Protein AF-A0A178UHI5-F1 (afdb_monomer_lite)

InterPro domains:
  IPR009056 Cytochrome c-like domain [PF13442] (50-109)
  IPR009056 Cytochrome c-like domain [PS51007] (49-111)
  IPR023655 Cytochrome c6 [PTHR34688] (27-107)
  IPR036909 Cytochrome c-like domain superfamily [G3DSA:1.10.760.10] (47-110)
  IPR036909 Cytochrome c-like domain superfamily [SSF46626] (47-108)

Foldseek 3Di:
DDDDDPPPVVVVVVVVVVVVVVVVVVVVVVVVVCVVPDDDDPDDPVVVVVVVVVVVVCVVPPCVQAPVQAGPVDHLCGNDCVSCVVVVNNDPVSVVVCQQPPDDPGDHDPD

Radius of gyration: 20.99 Å; chains: 1; bounding box: 55×56×26 Å

Sequence (111 aa):
MESGFCNWKQRCNQCIVELLLELKYVLNVFMKVSCFYGYCGVESLGQTLDIQRGATLFNRACIGCHDTGGNIIQPGATLFTKDLERNGVDTEEEIYRVTYFGKGRMPVRSP

Structure (mmCIF, N/CA/C/O backbone):
data_AF-A0A178UHI5-F1
#
_entry.id   AF-A0A178UHI5-F1
#
loop_
_atom_site.group_PDB
_atom_site.id
_atom_site.type_symbol
_atom_site.label_atom_id
_atom_site.label_alt_id
_atom_site.label_comp_id
_atom_site.label_asym_id
_atom_site.label_entity_id
_atom_site.label_seq_id
_atom_site.pdbx_PDB_ins_code
_atom_site.Cartn_x
_atom_site.Cartn_y
_atom_site.Cartn_z
_atom_site.occupancy
_atom_site.B_iso_or_equiv
_atom_site.auth_seq_id
_atom_site.auth_comp_id
_atom_site.auth_asym_id
_atom_site.auth_atom_id
_atom_site.pdbx_PDB_model_num
ATOM 1 N N . MET A 1 1 ? 42.826 -6.157 12.988 1.00 31.42 1 MET A N 1
ATOM 2 C CA . MET A 1 1 ? 43.268 -5.800 11.626 1.00 31.42 1 MET A CA 1
ATOM 3 C C . MET A 1 1 ? 42.011 -5.634 10.801 1.00 31.42 1 MET A C 1
ATOM 5 O O . MET A 1 1 ? 41.327 -6.612 10.551 1.00 31.42 1 MET A O 1
ATOM 9 N N . GLU A 1 2 ? 41.446 -4.435 10.904 1.00 41.09 2 GLU A N 1
ATOM 10 C CA . GLU A 1 2 ? 41.490 -3.379 9.871 1.00 41.09 2 GLU A CA 1
ATOM 11 C C . GLU A 1 2 ? 40.251 -3.521 8.971 1.00 41.09 2 GLU A C 1
ATOM 13 O O . GLU A 1 2 ? 40.137 -4.466 8.207 1.00 41.09 2 GLU A O 1
ATOM 18 N N . SER 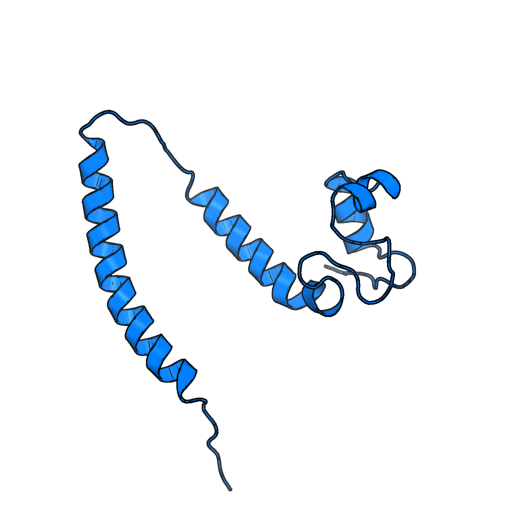A 1 3 ? 39.147 -2.821 9.243 1.00 45.69 3 SER A N 1
ATOM 19 C CA . SER A 1 3 ? 38.894 -1.381 9.044 1.00 45.69 3 SER A CA 1
ATOM 20 C C . SER A 1 3 ? 38.914 -0.958 7.574 1.00 45.69 3 SER A C 1
ATOM 22 O O . SER A 1 3 ? 39.956 -1.006 6.935 1.00 45.69 3 SER A O 1
ATOM 24 N N . GLY A 1 4 ? 37.792 -0.404 7.102 1.00 47.38 4 GLY A N 1
ATOM 25 C CA . GLY A 1 4 ? 37.824 0.597 6.034 1.00 47.38 4 GLY A CA 1
ATOM 26 C C . GLY A 1 4 ? 37.217 0.196 4.694 1.00 47.38 4 GLY A C 1
ATOM 27 O O . GLY A 1 4 ? 37.912 0.174 3.691 1.00 47.38 4 GLY A O 1
ATOM 28 N N . PHE A 1 5 ? 35.896 0.037 4.643 1.00 39.47 5 PHE A N 1
ATOM 29 C CA . PHE A 1 5 ? 35.125 0.389 3.443 1.00 39.47 5 PHE A CA 1
ATOM 30 C C . PHE A 1 5 ? 33.934 1.270 3.850 1.00 39.47 5 PHE A C 1
ATOM 32 O O . PHE A 1 5 ? 32.770 0.961 3.613 1.00 39.47 5 PHE A O 1
ATOM 39 N N . CYS A 1 6 ? 34.233 2.404 4.497 1.00 40.62 6 CYS A N 1
ATOM 40 C CA . CYS A 1 6 ? 33.303 3.531 4.518 1.00 40.62 6 CYS A CA 1
ATOM 41 C C . CYS A 1 6 ? 33.198 4.045 3.080 1.00 40.62 6 CYS A C 1
ATOM 43 O O . CYS A 1 6 ? 34.110 4.691 2.563 1.00 40.62 6 CYS A O 1
ATOM 45 N N . ASN A 1 7 ? 32.104 3.670 2.423 1.00 42.31 7 ASN A N 1
ATOM 46 C CA . ASN A 1 7 ? 31.797 3.984 1.039 1.00 42.31 7 ASN A CA 1
ATOM 47 C C . ASN A 1 7 ? 31.849 5.509 0.833 1.00 42.31 7 ASN A C 1
ATOM 49 O O . ASN A 1 7 ? 31.105 6.260 1.468 1.00 42.31 7 ASN A O 1
ATOM 53 N N . TRP A 1 8 ? 32.736 5.959 -0.059 1.00 37.81 8 TRP A N 1
ATOM 54 C CA . TRP A 1 8 ? 32.986 7.363 -0.417 1.00 37.81 8 TRP A CA 1
ATOM 55 C C . TRP A 1 8 ? 31.707 8.185 -0.687 1.00 37.81 8 TRP A C 1
ATOM 57 O O . TRP A 1 8 ? 31.701 9.406 -0.531 1.00 37.81 8 TRP A O 1
ATOM 67 N N . LYS A 1 9 ? 30.590 7.523 -1.012 1.00 41.97 9 LYS A N 1
ATOM 68 C CA . LYS A 1 9 ? 29.282 8.134 -1.279 1.00 41.97 9 LYS A CA 1
ATOM 69 C C . LYS A 1 9 ? 28.618 8.772 -0.047 1.00 41.97 9 LYS A C 1
ATOM 71 O O . LYS A 1 9 ? 27.907 9.759 -0.194 1.00 41.97 9 LYS A O 1
ATOM 76 N N . GLN A 1 10 ? 28.873 8.273 1.168 1.00 44.00 10 GLN A N 1
ATOM 77 C CA . GLN A 1 10 ? 28.288 8.838 2.399 1.00 44.00 10 GLN A CA 1
ATOM 78 C C . GLN A 1 10 ? 28.976 10.136 2.845 1.00 44.00 10 GLN A C 1
ATOM 80 O O . GLN A 1 10 ? 28.319 11.037 3.355 1.00 44.00 10 GLN A O 1
ATOM 85 N N . ARG A 1 11 ? 30.281 10.280 2.589 1.00 40.47 11 ARG A N 1
ATOM 86 C CA . ARG A 1 11 ? 31.073 11.439 3.035 1.00 40.47 11 ARG A CA 1
ATOM 87 C C . ARG A 1 11 ? 30.895 12.659 2.119 1.00 40.47 11 ARG A C 1
ATOM 89 O O . ARG A 1 11 ? 30.822 13.773 2.620 1.00 40.47 11 ARG A O 1
ATOM 96 N N . CYS A 1 12 ? 30.695 12.444 0.812 1.00 44.09 12 CYS A N 1
ATOM 97 C CA . CYS A 1 12 ? 30.229 13.496 -0.107 1.00 44.09 12 CYS A CA 1
ATOM 98 C C . CYS A 1 12 ? 28.801 13.959 0.213 1.00 44.09 12 CYS A C 1
ATOM 100 O O . CYS A 1 12 ? 28.525 15.156 0.177 1.00 44.09 12 CYS A O 1
ATOM 102 N N . ASN A 1 13 ? 27.903 13.033 0.566 1.00 41.72 13 ASN A N 1
ATOM 103 C CA . ASN A 1 13 ? 26.528 13.387 0.914 1.00 41.72 13 ASN A CA 1
ATOM 104 C C . ASN A 1 13 ? 26.441 14.174 2.229 1.00 41.72 13 ASN A C 1
ATOM 106 O O . ASN A 1 13 ? 25.595 15.051 2.326 1.00 41.72 13 ASN A O 1
ATOM 110 N N . GLN A 1 14 ? 27.331 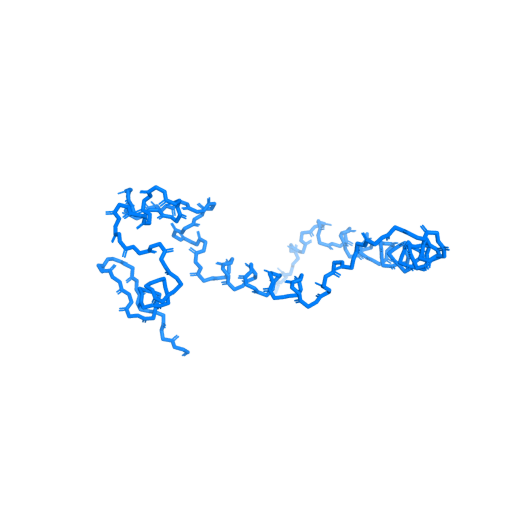13.943 3.201 1.00 46.28 14 GLN A N 1
ATOM 111 C CA . GLN A 1 14 ? 27.362 14.732 4.439 1.00 46.28 14 GLN A CA 1
ATOM 112 C C . GLN A 1 14 ? 27.728 16.210 4.174 1.00 46.28 14 GLN A C 1
ATOM 114 O O . GLN A 1 14 ? 27.048 17.100 4.677 1.00 46.28 14 GLN A O 1
ATOM 119 N N . CYS A 1 15 ? 28.720 16.486 3.312 1.00 36.94 15 CYS A N 1
ATOM 120 C CA . CYS A 1 15 ? 29.075 17.860 2.917 1.00 36.94 15 CYS A CA 1
ATOM 121 C C . CYS A 1 15 ? 28.005 18.531 2.037 1.00 36.94 15 CYS A C 1
ATOM 123 O O . CYS A 1 15 ? 27.798 19.737 2.138 1.00 36.94 15 CYS A O 1
ATOM 125 N N . ILE A 1 16 ? 27.294 17.766 1.196 1.00 45.47 16 ILE A N 1
ATOM 126 C CA . ILE A 1 16 ? 26.142 18.273 0.431 1.00 45.47 16 ILE A CA 1
ATOM 127 C C . ILE A 1 16 ? 24.973 18.611 1.365 1.00 45.47 16 ILE A C 1
ATOM 129 O O . ILE A 1 16 ? 24.306 19.620 1.165 1.00 45.47 16 ILE A O 1
ATOM 133 N N . VAL A 1 17 ? 24.725 17.803 2.399 1.00 45.97 17 VAL A N 1
ATOM 134 C CA . VAL A 1 17 ? 23.626 18.033 3.348 1.00 45.97 17 VAL A CA 1
ATOM 135 C C . VAL A 1 17 ? 23.875 19.279 4.206 1.00 45.97 17 VAL A C 1
ATOM 137 O O . VAL A 1 17 ? 22.927 20.028 4.424 1.00 45.97 17 VAL A O 1
ATOM 140 N N . GLU A 1 18 ? 25.119 19.575 4.598 1.00 45.25 18 GLU A N 1
ATOM 141 C CA . GLU A 1 18 ? 25.460 20.829 5.294 1.00 45.25 18 GLU A CA 1
ATOM 142 C C . GLU A 1 18 ? 25.341 22.069 4.383 1.00 45.25 18 GLU A C 1
ATOM 144 O O .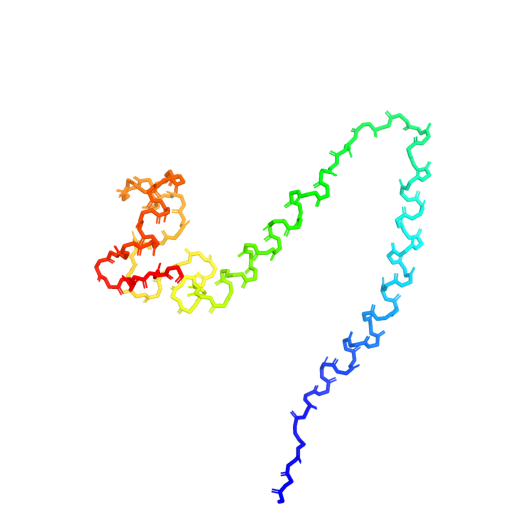 GLU A 1 18 ? 24.786 23.080 4.808 1.00 45.25 18 GLU A O 1
ATOM 149 N N . LEU A 1 19 ? 25.724 21.982 3.098 1.00 42.28 19 LEU A N 1
ATOM 150 C CA . LEU A 1 19 ? 25.544 23.087 2.137 1.00 42.28 19 LEU A CA 1
ATOM 151 C C . LEU A 1 19 ? 24.065 23.324 1.759 1.00 42.28 19 LEU A C 1
ATOM 153 O O . LEU A 1 19 ? 23.639 24.456 1.527 1.00 42.28 19 LEU A O 1
ATOM 157 N N . LEU A 1 20 ? 23.264 22.254 1.695 1.00 50.38 20 LEU A N 1
ATOM 158 C CA . LEU A 1 20 ? 21.826 22.326 1.418 1.00 50.38 20 LEU A CA 1
ATOM 159 C C . LEU A 1 20 ? 21.015 22.793 2.634 1.00 50.38 20 LEU A C 1
ATOM 161 O O . LEU A 1 20 ? 19.900 23.272 2.445 1.00 50.38 20 LEU A O 1
ATOM 165 N N . LEU A 1 21 ? 21.531 22.672 3.861 1.00 50.50 21 LEU A N 1
ATOM 166 C CA . LEU A 1 21 ? 20.879 23.184 5.072 1.00 50.50 21 LEU A CA 1
ATOM 167 C C . LEU A 1 21 ? 20.916 24.719 5.134 1.00 50.50 21 LEU A C 1
ATOM 169 O O . LEU A 1 21 ? 19.882 25.321 5.418 1.00 50.50 21 LEU A O 1
ATOM 173 N N . GLU A 1 22 ? 22.025 25.348 4.741 1.00 49.25 22 GLU A N 1
ATOM 174 C CA . GLU A 1 22 ? 22.124 26.813 4.618 1.00 49.25 22 GLU A CA 1
ATOM 175 C C . GLU A 1 22 ? 21.223 27.351 3.487 1.00 49.25 22 GLU A C 1
ATOM 177 O O . GLU A 1 22 ? 20.473 28.311 3.672 1.00 49.25 22 GLU A O 1
ATOM 182 N N . LEU A 1 23 ? 21.175 26.667 2.334 1.00 52.25 23 LEU A N 1
ATOM 183 C CA . LEU A 1 23 ? 20.287 27.044 1.223 1.00 52.25 23 LEU A CA 1
ATOM 184 C C . LEU A 1 23 ? 18.800 26.791 1.526 1.00 52.25 23 LEU A C 1
ATOM 186 O O . LEU A 1 23 ? 17.958 27.586 1.116 1.00 52.25 23 LEU A O 1
ATOM 190 N N . LYS A 1 24 ? 18.448 25.747 2.292 1.00 54.38 24 LYS A N 1
ATOM 191 C CA . LYS A 1 24 ? 17.077 25.527 2.793 1.00 54.38 24 LYS A CA 1
ATOM 192 C C . LYS A 1 24 ? 16.656 26.596 3.796 1.00 54.38 24 LYS A C 1
ATOM 194 O O . LYS A 1 24 ? 15.472 26.925 3.838 1.00 54.38 24 LYS A O 1
ATOM 199 N N . TYR A 1 25 ? 17.580 27.133 4.593 1.00 54.75 25 TYR A N 1
ATOM 200 C CA . TYR A 1 25 ? 17.282 28.206 5.542 1.00 54.75 25 TYR A CA 1
ATOM 201 C C . TYR A 1 25 ? 16.980 29.518 4.806 1.00 54.75 25 TYR A C 1
ATOM 203 O O . TYR A 1 25 ? 15.947 30.140 5.052 1.00 54.75 25 TYR A O 1
ATOM 211 N N . VAL A 1 26 ? 17.803 29.881 3.816 1.00 53.12 26 VAL A N 1
ATOM 212 C CA . VAL A 1 26 ? 17.607 31.089 2.995 1.00 53.12 26 VAL A CA 1
ATOM 213 C C . VAL A 1 26 ? 16.359 30.979 2.105 1.00 53.12 26 VAL A C 1
ATOM 215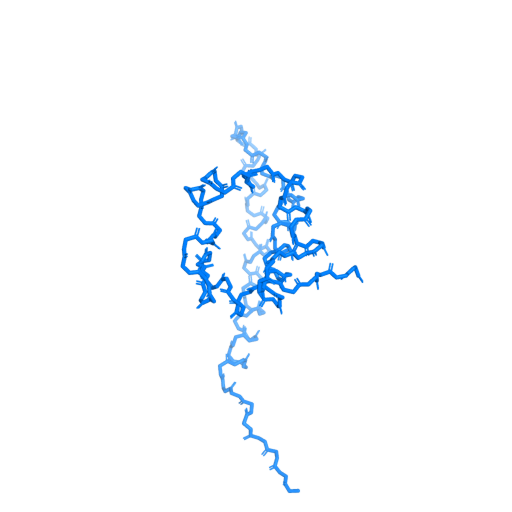 O O . VAL A 1 26 ? 15.601 31.944 2.010 1.00 53.12 26 VAL A O 1
ATOM 218 N N . LEU A 1 27 ? 16.068 29.802 1.529 1.00 52.84 27 LEU A N 1
ATOM 219 C CA . LEU A 1 27 ? 14.856 29.581 0.725 1.00 52.84 27 LEU A CA 1
ATOM 220 C C . LEU A 1 27 ? 13.574 29.578 1.581 1.00 52.84 27 LEU A C 1
ATOM 222 O O . LEU A 1 27 ? 12.564 30.131 1.158 1.00 52.84 27 LEU A O 1
ATOM 226 N N . ASN A 1 28 ? 13.607 29.028 2.805 1.00 53.09 28 ASN A N 1
ATOM 227 C CA . ASN A 1 28 ? 12.477 29.105 3.746 1.00 53.09 28 ASN A CA 1
ATOM 228 C C . ASN A 1 28 ? 12.211 30.540 4.227 1.00 53.09 28 ASN A C 1
ATOM 230 O O . ASN A 1 28 ? 11.059 30.902 4.463 1.00 53.09 28 ASN A O 1
ATOM 234 N N . VAL A 1 29 ? 13.252 31.368 4.362 1.00 52.59 29 VAL A N 1
ATOM 235 C CA . VAL A 1 29 ? 13.107 32.798 4.676 1.00 52.59 29 VAL A CA 1
ATOM 236 C C . VAL A 1 29 ? 12.536 33.561 3.476 1.00 52.59 29 VAL A C 1
ATOM 238 O O . VAL A 1 29 ? 11.609 34.347 3.654 1.00 52.59 29 VAL A O 1
ATOM 241 N N . PHE A 1 30 ? 12.992 33.275 2.251 1.00 50.41 30 PHE A N 1
ATOM 242 C CA . PHE A 1 30 ? 12.444 33.875 1.025 1.00 50.41 30 PHE A CA 1
ATOM 243 C C . PHE A 1 30 ? 10.976 33.494 0.787 1.00 50.41 30 PHE A C 1
ATOM 245 O O . PHE A 1 30 ? 10.162 34.347 0.439 1.00 50.41 30 PHE A O 1
ATOM 252 N N . MET A 1 31 ? 10.612 32.236 1.048 1.00 47.28 31 MET A N 1
ATOM 253 C CA . MET A 1 31 ? 9.245 31.738 0.874 1.00 47.28 31 MET A CA 1
ATOM 254 C C . MET A 1 31 ? 8.275 32.276 1.941 1.00 47.28 31 MET A C 1
ATOM 256 O O . MET A 1 31 ? 7.081 32.401 1.684 1.00 47.28 31 MET A O 1
ATOM 260 N N . LYS A 1 32 ? 8.779 32.704 3.111 1.00 52.88 32 LYS A N 1
ATOM 261 C CA . LYS A 1 32 ? 8.000 33.482 4.093 1.00 52.88 32 LYS A CA 1
ATOM 262 C C . LYS A 1 32 ? 7.752 34.934 3.662 1.00 52.88 32 LYS A C 1
ATOM 264 O O . LYS A 1 32 ? 6.752 35.510 4.080 1.00 52.88 32 LYS A O 1
ATOM 269 N N . VAL A 1 33 ? 8.599 35.518 2.807 1.00 47.75 33 VAL A N 1
ATOM 270 C CA . VAL A 1 33 ? 8.396 36.874 2.247 1.00 47.75 33 VAL A CA 1
ATOM 271 C C . VAL A 1 33 ? 7.336 36.877 1.137 1.00 47.75 33 VAL A C 1
ATOM 273 O O . VAL A 1 33 ? 6.655 37.878 0.924 1.00 47.75 33 VAL A O 1
ATOM 276 N N . SER A 1 34 ? 7.101 35.738 0.484 1.00 48.62 34 SER A N 1
ATOM 277 C CA . SER A 1 34 ? 6.028 35.572 -0.508 1.00 48.62 34 SER A CA 1
ATOM 278 C C . SER A 1 34 ? 4.619 35.624 0.105 1.00 48.62 34 SER A C 1
ATOM 280 O O . SER A 1 34 ? 3.647 35.882 -0.600 1.00 48.62 34 SER A O 1
ATOM 282 N N . CYS A 1 35 ? 4.507 35.476 1.429 1.00 46.72 35 CYS A N 1
ATOM 283 C CA . CYS A 1 35 ? 3.260 35.607 2.187 1.00 46.72 35 CYS A CA 1
ATOM 284 C C . CYS A 1 35 ? 2.867 37.075 2.482 1.00 46.72 35 CYS A C 1
ATOM 286 O O . CYS A 1 35 ? 2.057 37.340 3.362 1.00 46.72 35 CYS A O 1
ATOM 288 N N . PHE A 1 36 ? 3.438 38.050 1.766 1.00 47.75 36 PHE A N 1
ATOM 289 C CA . PHE A 1 36 ? 2.900 39.418 1.695 1.00 47.75 36 PHE A CA 1
ATOM 290 C C . PHE A 1 36 ? 1.994 39.638 0.472 1.00 47.75 36 PHE A C 1
ATOM 292 O O . PHE A 1 36 ? 1.222 40.592 0.445 1.00 47.75 36 PHE A O 1
ATOM 299 N N . TYR A 1 37 ? 2.033 38.738 -0.518 1.00 52.50 37 TYR A N 1
ATOM 300 C CA . TYR A 1 37 ? 1.233 38.819 -1.742 1.00 52.50 37 TYR A CA 1
ATOM 301 C C . TYR A 1 37 ? 0.264 37.638 -1.845 1.00 52.50 37 TYR A C 1
ATOM 303 O O . TYR A 1 37 ? 0.387 36.809 -2.734 1.00 52.50 37 TYR A O 1
ATOM 311 N N . GLY A 1 38 ? -0.694 37.553 -0.920 1.00 50.44 38 GLY A N 1
ATOM 312 C CA . GLY A 1 38 ? -2.049 37.040 -1.180 1.00 50.44 38 GLY A CA 1
ATOM 313 C C . GLY A 1 38 ? -2.275 35.665 -1.837 1.00 50.44 38 GLY A C 1
ATOM 314 O O . GLY A 1 38 ? -3.417 35.395 -2.194 1.00 50.44 38 GLY A O 1
ATOM 315 N N . TYR A 1 39 ? -1.286 34.783 -1.992 1.00 58.38 39 TYR A N 1
ATOM 316 C CA . TYR A 1 39 ? -1.505 33.430 -2.515 1.00 58.38 39 TYR A CA 1
ATOM 317 C C . TYR A 1 39 ? -1.628 32.429 -1.364 1.00 58.38 39 TYR A C 1
ATOM 319 O O . TYR A 1 39 ? -0.656 32.047 -0.716 1.00 58.38 39 TYR A O 1
ATOM 327 N N . CYS A 1 40 ? -2.875 32.048 -1.090 1.00 50.50 40 CYS A N 1
ATOM 328 C CA . CYS A 1 40 ? -3.254 31.050 -0.102 1.00 50.50 40 CYS A CA 1
ATOM 329 C C . CYS A 1 40 ? -2.812 29.654 -0.568 1.00 50.50 40 CYS A C 1
ATOM 331 O O . CYS A 1 40 ? -3.255 29.169 -1.607 1.00 50.50 40 CYS A O 1
ATOM 333 N N . GLY A 1 41 ? -1.948 29.020 0.219 1.00 52.38 41 GLY A N 1
ATOM 334 C CA . GLY A 1 41 ? -1.489 27.647 0.035 1.00 52.38 41 GLY A CA 1
ATOM 335 C C . GLY A 1 41 ? -0.757 27.198 1.291 1.00 52.38 41 GLY A C 1
ATOM 336 O O . GLY A 1 41 ? 0.465 27.100 1.308 1.00 52.38 41 GLY A O 1
ATOM 337 N N . VAL A 1 42 ? -1.495 27.033 2.390 1.00 49.88 42 VAL A N 1
ATOM 338 C CA . VAL A 1 42 ? -0.932 26.556 3.658 1.00 49.88 42 VAL A CA 1
ATOM 339 C C . VAL A 1 42 ? -0.786 25.037 3.558 1.00 49.88 42 VAL A C 1
ATOM 341 O O . VAL A 1 42 ? -1.699 24.298 3.913 1.00 49.88 42 VAL A O 1
ATOM 344 N N . GLU A 1 43 ? 0.334 24.547 3.032 1.00 56.41 43 GLU A N 1
ATOM 345 C CA . GLU A 1 43 ? 0.669 23.127 3.169 1.00 56.41 43 GLU A CA 1
ATOM 346 C C . GLU A 1 43 ? 1.036 22.845 4.634 1.00 56.41 43 GLU A C 1
ATOM 348 O O . GLU A 1 43 ? 1.917 23.479 5.222 1.00 56.41 43 GLU A O 1
ATOM 353 N N . SER A 1 44 ? 0.306 21.921 5.262 1.00 63.41 44 SER A N 1
ATOM 354 C CA . SER A 1 44 ? 0.477 21.567 6.671 1.00 63.41 44 SER A CA 1
ATOM 355 C C . SER A 1 44 ? 1.801 20.831 6.882 1.00 63.41 44 SER A C 1
ATOM 357 O O . SER A 1 44 ? 1.949 19.666 6.513 1.00 63.41 44 SER A O 1
ATOM 359 N N . LEU A 1 45 ? 2.762 21.486 7.543 1.00 62.56 45 LEU A N 1
ATOM 360 C CA . LEU A 1 45 ? 4.046 20.894 7.948 1.00 62.56 45 LEU A CA 1
ATOM 361 C C . LEU A 1 45 ? 3.875 19.562 8.709 1.00 62.56 45 LEU A C 1
ATOM 363 O O . LEU A 1 45 ? 4.728 18.680 8.611 1.00 62.56 45 LEU A O 1
ATOM 367 N N . GLY A 1 46 ? 2.768 19.411 9.446 1.00 65.44 46 GLY A N 1
ATOM 368 C CA . GLY A 1 46 ? 2.453 18.197 10.199 1.00 65.44 46 GLY A CA 1
ATOM 369 C C . GLY A 1 46 ? 2.249 16.972 9.306 1.00 65.44 46 GLY A C 1
ATOM 370 O O . GLY A 1 46 ? 2.829 15.925 9.578 1.00 65.44 46 GLY A O 1
ATOM 371 N N . GLN A 1 47 ? 1.520 17.115 8.193 1.00 71.38 47 GLN A N 1
ATOM 372 C CA . GLN A 1 47 ? 1.268 16.001 7.269 1.00 71.38 47 GLN A CA 1
ATOM 373 C C . GLN A 1 47 ? 2.571 15.493 6.644 1.00 71.38 47 GLN A C 1
ATOM 375 O O . GLN A 1 47 ? 2.803 14.289 6.572 1.00 71.38 47 GLN A O 1
ATOM 380 N N . THR A 1 48 ? 3.474 16.400 6.269 1.00 72.62 48 THR A N 1
ATOM 381 C CA . THR A 1 48 ? 4.776 16.027 5.703 1.00 72.62 48 THR A CA 1
ATOM 382 C C . THR A 1 48 ? 5.617 15.200 6.679 1.00 72.62 48 THR A C 1
ATOM 384 O O . THR A 1 48 ? 6.242 14.226 6.260 1.00 72.62 48 THR A O 1
ATOM 387 N N . LEU A 1 49 ? 5.626 15.530 7.976 1.00 79.75 49 LEU A N 1
ATOM 388 C CA . LEU A 1 49 ? 6.396 14.774 8.973 1.00 79.75 49 LEU A CA 1
ATOM 389 C C . LEU A 1 49 ? 5.882 13.341 9.148 1.00 79.75 49 LEU A C 1
ATOM 391 O O . LEU A 1 49 ? 6.689 12.410 9.214 1.00 79.75 49 LEU A O 1
ATOM 395 N N . ASP A 1 50 ? 4.565 13.149 9.191 1.00 85.69 50 ASP A N 1
ATOM 396 C CA . ASP A 1 50 ? 3.983 11.818 9.371 1.00 85.69 50 ASP A CA 1
ATOM 397 C C . ASP A 1 50 ? 4.166 10.930 8.135 1.00 85.69 50 ASP A C 1
ATOM 399 O O . ASP A 1 50 ? 4.484 9.748 8.280 1.00 85.69 50 ASP A O 1
ATOM 403 N N . ILE A 1 51 ? 4.125 11.497 6.923 1.00 88.06 51 I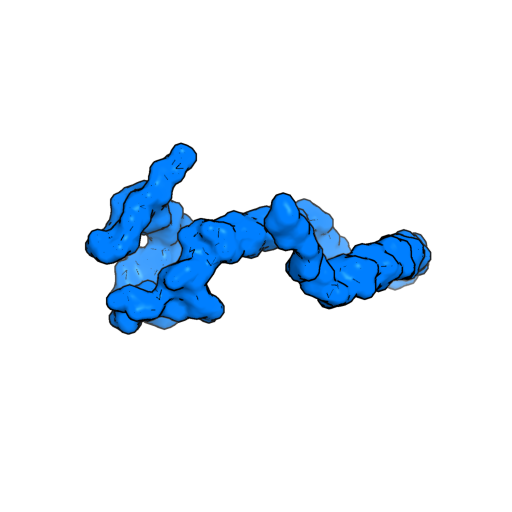LE A N 1
ATOM 404 C CA . ILE A 1 51 ? 4.468 10.764 5.693 1.00 88.06 51 ILE A CA 1
ATOM 405 C C . ILE A 1 51 ? 5.929 10.296 5.714 1.00 88.06 51 ILE A C 1
ATOM 407 O O . ILE A 1 51 ? 6.210 9.143 5.385 1.00 88.06 51 ILE A O 1
ATOM 411 N N . GLN A 1 52 ? 6.873 11.140 6.151 1.00 90.06 52 GLN A N 1
ATOM 412 C CA . GLN A 1 52 ? 8.285 10.741 6.249 1.00 90.06 52 GLN A CA 1
ATOM 413 C C . GLN A 1 52 ? 8.508 9.640 7.298 1.00 90.06 52 GLN A C 1
ATOM 415 O O . GLN A 1 52 ? 9.280 8.699 7.071 1.00 90.06 52 GLN A O 1
ATOM 420 N N . ARG A 1 53 ? 7.811 9.716 8.439 1.00 91.69 53 ARG A N 1
ATOM 421 C CA . ARG A 1 53 ? 7.840 8.667 9.470 1.00 91.69 53 ARG A CA 1
ATOM 422 C C . ARG A 1 53 ? 7.258 7.355 8.949 1.00 91.69 53 ARG A C 1
ATOM 424 O O . ARG A 1 53 ? 7.901 6.315 9.099 1.00 91.69 53 ARG A O 1
ATOM 431 N N . GLY A 1 54 ? 6.100 7.410 8.292 1.00 90.88 54 GLY A N 1
ATOM 432 C CA . GLY A 1 54 ? 5.452 6.257 7.669 1.00 90.88 54 GLY A CA 1
ATOM 433 C C . GLY A 1 54 ? 6.339 5.602 6.611 1.00 90.88 54 GLY A C 1
ATOM 434 O O . GLY A 1 54 ? 6.567 4.396 6.662 1.00 90.88 54 GLY A O 1
ATOM 435 N N . ALA A 1 55 ? 6.942 6.395 5.723 1.00 92.62 55 ALA A N 1
ATOM 436 C CA . ALA A 1 55 ? 7.867 5.901 4.704 1.00 92.62 55 ALA A CA 1
ATOM 437 C C . ALA A 1 55 ? 9.102 5.223 5.319 1.00 92.62 55 ALA A C 1
ATOM 439 O O . ALA A 1 55 ? 9.519 4.152 4.878 1.00 92.62 55 ALA A O 1
ATOM 440 N N . THR A 1 56 ? 9.674 5.800 6.378 1.00 94.50 56 THR A N 1
ATOM 441 C CA . THR A 1 56 ? 10.811 5.196 7.092 1.00 94.50 56 THR A CA 1
ATOM 442 C C . THR A 1 56 ? 10.424 3.857 7.724 1.00 94.50 56 THR A C 1
ATOM 444 O O . THR A 1 56 ? 11.172 2.882 7.632 1.00 94.50 56 THR A O 1
ATOM 447 N N . LEU A 1 57 ? 9.236 3.783 8.337 1.00 92.94 57 LEU A N 1
ATOM 448 C CA . LEU A 1 57 ? 8.695 2.555 8.920 1.00 92.94 57 LEU A CA 1
ATOM 449 C C . LEU A 1 57 ? 8.451 1.473 7.861 1.00 92.94 57 LEU A C 1
ATOM 451 O O . LEU A 1 57 ? 8.794 0.309 8.067 1.00 92.94 57 LEU A O 1
ATOM 455 N N . PHE A 1 58 ? 7.900 1.868 6.720 1.00 94.38 58 PHE A N 1
ATOM 456 C CA . PHE A 1 58 ? 7.637 0.975 5.604 1.00 94.38 58 PHE A CA 1
ATOM 457 C C . PHE A 1 58 ? 8.938 0.398 5.030 1.00 94.38 58 PHE A C 1
ATOM 459 O O . PHE A 1 58 ? 9.063 -0.816 4.860 1.00 94.38 58 PHE A O 1
ATOM 466 N N . ASN A 1 59 ? 9.950 1.244 4.826 1.00 94.00 59 ASN A N 1
ATOM 467 C CA . ASN A 1 59 ? 11.251 0.834 4.294 1.00 94.00 59 ASN A CA 1
ATOM 468 C C . ASN A 1 59 ? 12.001 -0.148 5.202 1.00 94.00 59 ASN A C 1
ATOM 470 O O . ASN A 1 59 ? 12.731 -1.001 4.714 1.00 94.00 59 ASN A O 1
ATOM 474 N N . ARG A 1 60 ? 11.839 -0.063 6.525 1.00 92.88 60 ARG A N 1
ATOM 475 C CA . ARG A 1 60 ? 12.524 -0.991 7.443 1.00 92.88 60 ARG A CA 1
ATOM 476 C C . ARG A 1 60 ? 11.794 -2.321 7.637 1.00 92.88 60 ARG A C 1
ATOM 478 O O . ARG A 1 60 ? 12.441 -3.302 7.987 1.00 92.88 60 ARG A O 1
ATOM 485 N N . ALA A 1 61 ? 10.468 -2.348 7.491 1.00 92.19 61 ALA A N 1
ATOM 486 C CA . ALA A 1 61 ? 9.648 -3.484 7.925 1.00 92.19 61 ALA A CA 1
ATOM 487 C C . ALA A 1 61 ? 8.880 -4.181 6.793 1.00 92.19 61 ALA A C 1
ATOM 489 O O . ALA A 1 61 ? 8.621 -5.376 6.896 1.00 92.19 61 ALA A O 1
ATOM 490 N N . CYS A 1 62 ? 8.522 -3.460 5.731 1.00 94.44 62 CYS A N 1
ATOM 491 C CA . CYS A 1 62 ? 7.567 -3.931 4.726 1.00 94.44 62 CYS A CA 1
ATOM 492 C C . CYS A 1 62 ? 8.208 -4.130 3.345 1.00 94.44 62 CYS A C 1
ATOM 494 O O . CYS A 1 62 ? 7.830 -5.060 2.630 1.00 94.44 62 CYS A O 1
ATOM 496 N N . ILE A 1 63 ? 9.207 -3.310 2.982 1.00 95.62 63 ILE A N 1
ATOM 497 C CA . ILE A 1 63 ? 9.808 -3.301 1.632 1.00 95.62 63 ILE A CA 1
ATOM 498 C C . ILE A 1 63 ? 10.390 -4.653 1.208 1.00 95.62 63 ILE A C 1
ATOM 500 O O . ILE A 1 63 ? 10.353 -4.996 0.034 1.00 95.62 63 ILE A O 1
ATOM 504 N N . GLY A 1 64 ? 10.877 -5.456 2.160 1.00 93.69 64 GLY A N 1
ATOM 505 C CA . GLY A 1 64 ? 11.474 -6.757 1.859 1.00 93.69 64 GLY A CA 1
ATOM 506 C C . GLY A 1 64 ? 10.511 -7.719 1.161 1.00 93.69 64 GLY A C 1
ATOM 507 O O . GLY A 1 64 ? 10.963 -8.581 0.421 1.00 93.69 64 GLY A O 1
ATOM 508 N N . CYS A 1 65 ? 9.199 -7.564 1.371 1.00 95.88 65 CYS A N 1
ATOM 509 C CA . CYS A 1 65 ? 8.173 -8.323 0.652 1.00 95.88 65 CYS A CA 1
ATOM 510 C C . CYS A 1 65 ? 7.354 -7.454 -0.313 1.00 95.88 65 CYS A C 1
ATOM 512 O O . CYS A 1 65 ? 6.921 -7.948 -1.354 1.00 95.88 65 CYS A O 1
ATOM 514 N N . HIS A 1 66 ? 7.156 -6.177 0.024 1.00 96.62 66 HIS A N 1
ATOM 515 C CA . HIS A 1 66 ? 6.294 -5.235 -0.689 1.00 96.62 66 HIS A CA 1
ATOM 516 C C . HIS A 1 66 ? 7.071 -4.111 -1.382 1.00 96.62 66 HIS A C 1
ATOM 518 O O . HIS A 1 66 ? 6.732 -2.931 -1.265 1.00 96.62 66 HIS A O 1
ATOM 524 N N . ASP A 1 67 ? 8.134 -4.470 -2.096 1.00 93.94 67 ASP A N 1
ATOM 525 C CA . ASP A 1 67 ? 8.943 -3.497 -2.823 1.00 93.94 67 ASP A CA 1
ATOM 526 C C . ASP A 1 67 ? 8.112 -2.741 -3.867 1.00 93.94 67 ASP A C 1
ATOM 528 O O . ASP A 1 67 ? 7.356 -3.342 -4.632 1.00 93.94 67 ASP A O 1
ATOM 532 N N . THR A 1 68 ? 8.224 -1.412 -3.883 1.00 93.00 68 THR A N 1
ATOM 533 C CA . THR A 1 68 ? 7.439 -0.498 -4.741 1.00 93.00 68 THR A CA 1
ATOM 534 C C . THR A 1 68 ? 5.914 -0.727 -4.725 1.00 93.00 68 THR A C 1
ATOM 536 O O . THR A 1 68 ? 5.214 -0.358 -5.664 1.00 93.00 68 THR A O 1
ATOM 539 N N . GLY A 1 69 ? 5.380 -1.335 -3.657 1.00 92.94 69 GLY A N 1
ATOM 540 C CA . GLY A 1 69 ? 3.961 -1.692 -3.541 1.00 92.94 69 GLY A CA 1
ATOM 541 C C . GLY A 1 69 ? 3.590 -3.057 -4.133 1.00 92.94 69 GLY A C 1
ATOM 542 O O . GLY A 1 69 ? 2.428 -3.451 -4.071 1.00 92.94 69 GLY A O 1
ATOM 543 N N . GLY A 1 70 ? 4.550 -3.814 -4.669 1.00 96.12 70 GLY A N 1
ATOM 544 C CA . GLY A 1 70 ? 4.350 -5.183 -5.140 1.00 96.12 70 GLY A CA 1
ATOM 545 C C . GLY A 1 70 ? 4.159 -6.202 -4.011 1.00 96.12 70 GLY A C 1
ATOM 546 O O . GLY A 1 70 ? 3.903 -5.860 -2.859 1.00 96.12 70 GLY A O 1
ATOM 547 N N . ASN A 1 71 ? 4.264 -7.488 -4.350 1.00 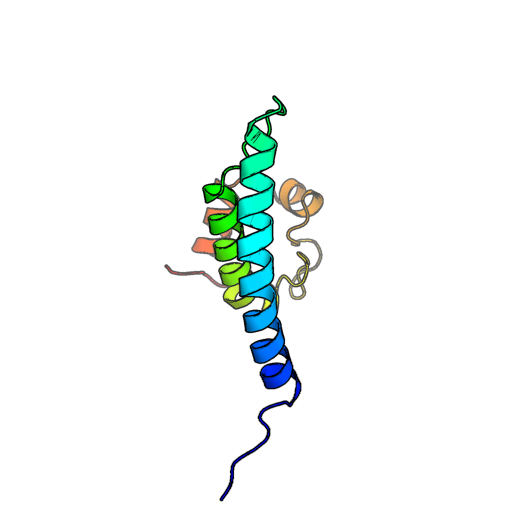96.38 71 ASN A N 1
ATOM 548 C CA . ASN A 1 71 ? 4.360 -8.582 -3.382 1.00 96.38 71 ASN A CA 1
ATOM 549 C C . ASN A 1 71 ? 5.164 -9.733 -3.999 1.00 96.38 71 ASN A C 1
ATOM 551 O O . ASN A 1 71 ? 4.663 -10.446 -4.870 1.00 96.38 71 ASN A O 1
ATOM 555 N N . ILE A 1 72 ? 6.409 -9.914 -3.552 1.00 94.62 72 ILE A N 1
ATOM 556 C CA . ILE A 1 72 ? 7.314 -10.937 -4.106 1.00 94.62 72 ILE A CA 1
ATOM 557 C C . ILE A 1 72 ? 6.925 -12.367 -3.697 1.00 94.62 72 ILE A C 1
ATOM 559 O O . ILE A 1 72 ? 7.324 -13.328 -4.348 1.00 94.62 72 ILE A O 1
ATOM 563 N N . ILE A 1 73 ? 6.158 -12.522 -2.613 1.00 94.25 73 ILE A N 1
ATOM 564 C CA . ILE A 1 73 ? 5.778 -13.826 -2.055 1.00 94.25 73 ILE A CA 1
ATOM 565 C C . ILE A 1 73 ? 4.487 -14.338 -2.699 1.00 94.25 73 ILE A C 1
ATOM 567 O O . ILE A 1 73 ? 4.340 -15.539 -2.955 1.00 94.25 73 ILE A O 1
ATOM 571 N N . GLN A 1 74 ? 3.533 -13.439 -2.946 1.00 92.94 74 GLN A N 1
ATOM 572 C CA . GLN A 1 74 ? 2.214 -13.776 -3.468 1.00 92.94 74 GLN A CA 1
ATOM 573 C C . GLN A 1 74 ? 1.748 -12.779 -4.540 1.00 92.94 74 GLN A C 1
ATOM 575 O O . GLN A 1 74 ? 1.231 -11.708 -4.208 1.00 92.94 74 GLN A O 1
ATOM 580 N N . PRO A 1 75 ? 1.842 -13.155 -5.829 1.00 91.94 75 PRO A N 1
ATOM 581 C CA . PRO A 1 75 ? 1.240 -12.392 -6.916 1.00 91.94 75 PRO A CA 1
ATOM 582 C C . PRO A 1 75 ? -0.275 -12.231 -6.708 1.00 91.94 75 PRO A C 1
ATOM 584 O O . PRO A 1 75 ? -0.959 -13.181 -6.328 1.00 91.94 75 PRO A O 1
ATOM 587 N N . GLY A 1 76 ? -0.805 -11.028 -6.942 1.00 92.38 76 GLY A N 1
ATOM 588 C CA . GLY A 1 76 ? -2.230 -10.711 -6.770 1.00 92.38 76 GLY A CA 1
ATOM 589 C C . GLY A 1 76 ? -2.659 -10.322 -5.347 1.00 92.38 76 GLY A C 1
ATOM 590 O O . GLY A 1 76 ? -3.847 -10.080 -5.120 1.00 92.38 76 GLY A O 1
ATOM 591 N N . ALA A 1 77 ? -1.718 -10.256 -4.403 1.00 95.69 77 ALA A N 1
ATOM 592 C CA . ALA A 1 77 ? -1.897 -9.658 -3.079 1.00 95.69 77 ALA A CA 1
ATOM 593 C C . ALA A 1 77 ? -0.910 -8.491 -2.892 1.00 95.69 77 ALA A C 1
ATOM 595 O O . ALA A 1 77 ? -0.143 -8.453 -1.927 1.00 95.69 77 ALA A O 1
ATOM 596 N N . THR A 1 78 ? -0.860 -7.595 -3.879 1.00 96.62 78 THR A N 1
ATOM 597 C CA . THR A 1 78 ? -0.024 -6.387 -3.842 1.00 96.62 78 THR A CA 1
ATOM 598 C C . THR A 1 78 ? -0.708 -5.261 -3.062 1.00 96.62 78 THR A C 1
ATOM 600 O O . THR A 1 78 ? -1.873 -5.374 -2.687 1.00 96.62 78 THR A O 1
ATOM 603 N N . LEU A 1 79 ? 0.018 -4.166 -2.831 1.00 96.56 79 LEU A N 1
ATOM 604 C CA . LEU A 1 79 ? -0.511 -2.941 -2.226 1.00 96.56 79 LEU A CA 1
ATOM 605 C C . LEU A 1 79 ? -1.109 -1.981 -3.269 1.00 96.56 79 LEU A C 1
ATOM 607 O O . LEU A 1 79 ? -1.421 -0.838 -2.947 1.00 96.56 79 LEU A O 1
ATOM 611 N N . PHE A 1 80 ? -1.269 -2.417 -4.524 1.00 97.25 80 PHE A N 1
ATOM 612 C CA . PHE A 1 80 ? -1.991 -1.642 -5.528 1.00 97.25 80 PHE A CA 1
ATOM 613 C C . PHE A 1 80 ? -3.492 -1.679 -5.243 1.00 97.25 80 PHE A C 1
ATOM 615 O O . PHE A 1 80 ? -4.047 -2.733 -4.937 1.00 97.25 80 PHE A O 1
ATOM 622 N N . THR A 1 81 ? -4.170 -0.548 -5.435 1.00 95.75 81 THR A N 1
ATOM 623 C CA . THR A 1 81 ? -5.603 -0.372 -5.148 1.00 95.75 81 THR A CA 1
ATOM 624 C C . THR A 1 81 ? -6.475 -1.483 -5.738 1.00 95.75 81 THR A C 1
ATOM 626 O O . THR A 1 81 ? -7.269 -2.081 -5.024 1.00 95.75 81 THR A O 1
ATOM 629 N N . LYS A 1 82 ? -6.231 -1.876 -6.996 1.00 96.19 82 LYS A N 1
ATOM 630 C CA . LYS A 1 82 ? -6.944 -2.979 -7.668 1.00 96.19 82 LYS A CA 1
ATOM 631 C C . LYS A 1 82 ? -6.874 -4.310 -6.905 1.00 96.19 82 LYS A C 1
ATOM 633 O O . LYS A 1 82 ? -7.806 -5.113 -6.956 1.00 96.19 82 LYS A O 1
ATOM 638 N N . ASP A 1 83 ? -5.737 -4.604 -6.283 1.00 96.62 83 ASP A N 1
ATOM 639 C CA . ASP A 1 83 ? -5.550 -5.831 -5.514 1.00 96.62 83 ASP A CA 1
ATOM 640 C C . ASP A 1 83 ? -6.152 -5.702 -4.115 1.00 96.62 83 ASP A C 1
ATOM 642 O O . ASP A 1 83 ? -6.728 -6.673 -3.629 1.00 96.62 83 ASP A O 1
ATOM 646 N N . LEU A 1 84 ? -6.071 -4.526 -3.491 1.00 96.44 84 LEU A N 1
ATOM 647 C CA . LEU A 1 84 ? -6.692 -4.261 -2.193 1.00 96.44 84 LEU A CA 1
ATOM 648 C C . LEU A 1 84 ? -8.222 -4.359 -2.273 1.00 96.44 84 LEU A C 1
ATOM 650 O O . LEU A 1 84 ? -8.812 -5.117 -1.508 1.00 96.44 84 LEU A O 1
ATOM 654 N N . GLU A 1 85 ? -8.841 -3.708 -3.259 1.00 96.62 85 GLU A N 1
ATOM 655 C CA . GLU A 1 85 ? -10.287 -3.764 -3.521 1.00 96.62 85 GLU A CA 1
ATOM 656 C C . GLU A 1 85 ? -10.743 -5.199 -3.813 1.00 96.62 85 GLU A C 1
ATOM 658 O O . GLU A 1 85 ? -11.688 -5.706 -3.210 1.00 96.62 85 GLU A O 1
ATOM 663 N N . ARG A 1 86 ? -10.025 -5.913 -4.696 1.00 96.00 86 ARG A N 1
ATOM 664 C CA . ARG A 1 86 ? -10.348 -7.310 -5.037 1.00 96.00 86 ARG A CA 1
ATOM 665 C C . ARG A 1 86 ? -10.278 -8.236 -3.822 1.00 96.00 86 ARG A C 1
ATOM 667 O O . ARG A 1 86 ? -11.010 -9.221 -3.765 1.00 96.00 86 ARG A O 1
ATOM 674 N N . ASN A 1 87 ? -9.379 -7.949 -2.884 1.00 93.94 87 ASN A N 1
ATOM 675 C CA . ASN A 1 87 ? -9.205 -8.723 -1.659 1.00 93.94 87 ASN A CA 1
ATOM 676 C C . ASN A 1 87 ? -10.039 -8.188 -0.476 1.00 93.94 87 ASN A C 1
ATOM 678 O O . ASN A 1 87 ? -9.980 -8.798 0.594 1.00 93.94 87 ASN A O 1
ATOM 682 N N . GLY A 1 88 ? -10.796 -7.099 -0.661 1.00 95.25 88 GLY A N 1
ATOM 683 C CA . GLY A 1 88 ? -11.639 -6.472 0.360 1.00 95.25 88 GLY A CA 1
ATOM 684 C C . GLY A 1 88 ? -10.861 -5.863 1.529 1.00 95.25 88 GLY A C 1
ATOM 685 O O . GLY A 1 88 ? -11.307 -5.967 2.666 1.00 95.25 88 GLY A O 1
ATOM 686 N N . VAL A 1 89 ? -9.670 -5.317 1.269 1.00 95.94 89 VAL A N 1
ATOM 687 C CA . VAL A 1 89 ? -8.756 -4.742 2.280 1.00 95.94 89 VAL A CA 1
ATOM 688 C C . VAL A 1 89 ? -8.276 -3.337 1.889 1.00 95.94 89 VAL A C 1
ATOM 690 O O . VAL A 1 89 ? -7.139 -2.961 2.157 1.00 95.94 89 VAL A O 1
ATOM 693 N N . ASP A 1 90 ? -9.113 -2.576 1.191 1.00 96.00 90 ASP A N 1
ATOM 694 C CA . ASP A 1 90 ? -8.844 -1.208 0.726 1.00 96.00 90 ASP A CA 1
ATOM 695 C C . ASP A 1 90 ? -9.165 -0.120 1.765 1.00 96.00 90 ASP A C 1
ATOM 697 O O . ASP A 1 90 ? -8.907 1.058 1.516 1.00 96.00 90 ASP A O 1
ATOM 701 N N . THR A 1 91 ? -9.675 -0.498 2.939 1.00 96.56 91 THR A N 1
ATOM 702 C CA . THR A 1 91 ? -9.920 0.420 4.056 1.00 96.56 91 THR A CA 1
ATOM 703 C C . THR A 1 91 ? -8.749 0.453 5.036 1.00 96.56 91 THR A C 1
ATOM 705 O O . THR A 1 91 ? -8.006 -0.520 5.192 1.00 96.56 91 THR A O 1
ATOM 708 N N . GLU A 1 92 ? -8.591 1.576 5.739 1.00 93.25 92 GLU A N 1
ATOM 709 C CA . GLU A 1 92 ? -7.541 1.745 6.749 1.00 93.25 92 GLU A CA 1
ATOM 710 C C . GLU A 1 92 ? -7.633 0.671 7.841 1.00 93.25 92 GLU A C 1
ATOM 712 O O . GLU A 1 92 ? -6.623 0.080 8.228 1.00 93.25 92 GLU A O 1
ATOM 717 N N . GLU A 1 93 ? -8.847 0.366 8.299 1.00 94.81 93 GLU A N 1
ATOM 718 C CA . GLU A 1 93 ? -9.093 -0.593 9.372 1.00 94.81 93 GLU A CA 1
ATOM 719 C C . GLU A 1 93 ? -8.679 -2.011 8.973 1.00 94.81 93 GLU A C 1
ATOM 721 O O . GLU A 1 93 ? -8.110 -2.748 9.783 1.00 94.81 93 GLU A O 1
ATOM 726 N N . GLU A 1 94 ? -8.923 -2.402 7.722 1.00 95.06 94 GLU A N 1
ATOM 727 C CA . GLU A 1 94 ? -8.557 -3.728 7.232 1.00 95.06 94 GLU A CA 1
ATOM 728 C C . GLU A 1 94 ? -7.059 -3.831 6.924 1.00 95.06 94 GLU A C 1
ATOM 730 O O . GLU A 1 94 ? -6.445 -4.863 7.214 1.00 95.06 94 GLU A O 1
ATOM 735 N N . ILE A 1 95 ? -6.426 -2.748 6.455 1.00 94.00 95 ILE A N 1
ATOM 736 C CA . ILE A 1 95 ? -4.961 -2.663 6.342 1.00 94.00 95 ILE A CA 1
ATOM 737 C C . ILE A 1 95 ? -4.312 -2.781 7.729 1.00 94.00 95 ILE A C 1
ATOM 739 O O . ILE A 1 95 ? -3.338 -3.521 7.909 1.00 94.00 95 ILE A O 1
ATOM 743 N N . TYR A 1 96 ? -4.862 -2.103 8.737 1.00 93.31 96 TYR A N 1
ATOM 744 C CA . TYR A 1 96 ? -4.400 -2.220 10.116 1.00 93.31 96 TYR A CA 1
ATOM 745 C C . TYR A 1 96 ? -4.565 -3.654 10.633 1.00 93.31 96 TYR A C 1
ATOM 747 O O . TYR A 1 96 ? -3.609 -4.244 11.142 1.00 93.31 96 TYR A O 1
ATOM 755 N N . ARG A 1 97 ? -5.744 -4.258 10.435 1.00 93.81 97 ARG A N 1
ATOM 756 C CA . ARG A 1 97 ? -6.040 -5.636 10.849 1.00 93.81 97 ARG A CA 1
ATOM 757 C C . ARG A 1 97 ? -5.071 -6.635 10.221 1.00 93.81 97 ARG A C 1
ATOM 759 O O . ARG A 1 97 ? -4.506 -7.456 10.944 1.00 93.81 97 ARG A O 1
ATOM 766 N N . VAL A 1 98 ? -4.863 -6.576 8.902 1.00 94.56 98 VAL A N 1
ATOM 767 C CA . VAL A 1 98 ? -3.989 -7.527 8.197 1.00 94.56 98 VAL A CA 1
ATOM 768 C C . VAL A 1 98 ? -2.527 -7.353 8.597 1.00 94.56 98 VAL A C 1
ATOM 770 O O . VAL A 1 98 ? -1.804 -8.338 8.722 1.00 94.56 98 VAL A O 1
ATOM 773 N N . THR A 1 99 ? -2.097 -6.117 8.860 1.00 93.31 99 THR A N 1
ATOM 774 C CA . THR A 1 99 ? -0.731 -5.838 9.314 1.00 93.31 99 THR A CA 1
ATOM 775 C C . THR A 1 99 ? -0.514 -6.367 10.730 1.00 93.31 99 THR A C 1
ATOM 777 O O . THR A 1 99 ? 0.501 -7.006 10.999 1.00 93.31 99 THR A O 1
ATOM 780 N N . TYR A 1 100 ? -1.482 -6.161 11.624 1.00 93.81 100 TYR A N 1
ATOM 781 C CA . TYR A 1 100 ? -1.387 -6.562 13.025 1.00 93.81 100 TYR A CA 1
ATOM 782 C C . TYR A 1 100 ? -1.460 -8.085 13.206 1.00 93.81 100 TYR A C 1
ATOM 784 O O . TYR A 1 100 ? -0.590 -8.691 13.831 1.00 93.81 100 TYR A O 1
ATOM 792 N N . PHE A 1 101 ? -2.477 -8.724 12.623 1.00 94.19 101 PHE A N 1
ATOM 793 C CA . PHE A 1 101 ? -2.736 -10.157 12.802 1.00 94.19 101 PHE A CA 1
ATOM 794 C C . PHE A 1 101 ? -2.056 -11.050 11.762 1.00 94.19 101 PHE A C 1
ATOM 796 O O . PHE A 1 101 ? -2.069 -12.270 11.921 1.00 94.19 101 PHE A O 1
ATOM 803 N N . GLY A 1 102 ? -1.466 -10.475 10.711 1.00 93.25 102 GLY A N 1
ATOM 804 C CA . GLY A 1 102 ? -0.957 -11.228 9.567 1.00 93.25 102 GLY A CA 1
ATOM 805 C C . GLY A 1 102 ? -2.073 -11.908 8.762 1.00 93.25 102 GLY A C 1
ATOM 806 O O . GLY A 1 102 ? -3.243 -11.946 9.148 1.00 93.25 102 GLY A O 1
ATOM 807 N N . LYS A 1 103 ? -1.715 -12.472 7.604 1.00 93.19 103 LYS A N 1
ATOM 808 C CA . LYS A 1 103 ? -2.634 -13.267 6.770 1.00 93.19 103 LYS A CA 1
ATOM 809 C C . LYS A 1 103 ? -1.857 -14.222 5.876 1.00 93.19 103 LYS A C 1
ATOM 811 O O . LYS A 1 103 ? -1.029 -13.808 5.064 1.00 93.19 103 LYS A O 1
ATOM 816 N N . GLY A 1 104 ? -2.162 -15.515 5.980 1.00 91.88 104 GLY A N 1
ATOM 817 C CA . GLY A 1 104 ? -1.523 -16.550 5.167 1.00 91.88 104 GLY A CA 1
ATOM 818 C C . GLY A 1 104 ? -0.006 -16.586 5.371 1.00 91.88 104 GLY A C 1
ATOM 819 O O . GLY A 1 104 ? 0.463 -16.950 6.443 1.00 91.88 104 GLY A O 1
ATOM 820 N N . ARG A 1 105 ? 0.754 -16.219 4.329 1.00 91.88 105 ARG A N 1
ATOM 821 C CA . ARG A 1 105 ? 2.230 -16.183 4.347 1.00 91.88 105 ARG A CA 1
ATOM 822 C C . ARG A 1 105 ? 2.815 -14.860 4.859 1.00 91.88 105 ARG A C 1
ATOM 824 O O . ARG A 1 105 ? 4.025 -14.781 5.042 1.00 91.88 105 ARG A O 1
ATOM 831 N N . MET A 1 106 ? 1.990 -13.834 5.076 1.00 94.69 106 MET A N 1
ATOM 832 C CA . MET A 1 106 ? 2.431 -12.584 5.694 1.00 94.69 106 MET A CA 1
ATOM 833 C C . MET A 1 106 ? 2.500 -12.769 7.220 1.00 94.69 106 MET A C 1
ATOM 835 O O . MET A 1 106 ? 1.476 -13.120 7.817 1.00 94.69 106 MET A O 1
ATOM 839 N N . PRO A 1 107 ? 3.669 -12.551 7.853 1.00 92.88 107 PRO A N 1
ATOM 840 C CA . PRO A 1 107 ? 3.831 -12.727 9.292 1.00 92.88 107 PRO A CA 1
ATOM 841 C C . PRO A 1 107 ? 3.094 -11.639 10.080 1.00 92.88 107 PRO A C 1
ATOM 843 O O . PRO A 1 107 ? 2.814 -10.558 9.563 1.00 92.88 107 PRO A O 1
ATOM 846 N N . VAL A 1 108 ? 2.820 -11.921 11.353 1.00 91.81 108 VAL A N 1
ATOM 847 C CA . VAL A 1 108 ? 2.190 -10.964 12.271 1.00 91.81 108 VAL A CA 1
ATOM 848 C C . VAL A 1 108 ? 3.152 -9.825 12.605 1.00 91.81 108 VAL A C 1
ATOM 850 O O . VAL A 1 108 ? 4.328 -10.063 12.904 1.00 91.81 108 VAL A O 1
ATOM 853 N N . ARG A 1 109 ? 2.662 -8.583 12.585 1.00 83.31 109 ARG A N 1
ATOM 854 C CA . ARG A 1 109 ? 3.387 -7.437 13.134 1.00 83.31 109 ARG A CA 1
ATOM 855 C C . ARG A 1 109 ? 2.836 -7.137 14.524 1.00 83.31 109 ARG A C 1
ATOM 857 O O . ARG A 1 109 ? 1.942 -6.313 14.679 1.00 83.31 109 ARG A O 1
ATOM 864 N N . SER A 1 110 ? 3.392 -7.805 15.533 1.00 68.06 110 SER A N 1
ATOM 865 C CA . SER A 1 110 ? 3.173 -7.408 16.927 1.00 68.06 110 SER A CA 1
ATOM 866 C C . SER A 1 110 ? 3.654 -5.959 17.148 1.00 68.06 110 SER A C 1
ATOM 868 O O . SER A 1 110 ? 4.618 -5.550 16.482 1.00 68.06 110 SER A O 1
ATOM 870 N N . PRO A 1 111 ? 2.995 -5.188 18.034 1.00 60.06 111 PRO A N 1
ATOM 871 C CA . PRO A 1 111 ? 3.410 -3.832 18.391 1.00 60.06 111 PRO A CA 1
ATOM 872 C C . PRO A 1 111 ? 4.819 -3.784 18.999 1.00 60.06 111 PRO A C 1
ATOM 874 O O . PRO A 1 111 ? 5.232 -4.780 19.639 1.00 60.06 111 PRO A O 1
#

Organism: Arabidopsis thaliana (NCBI:txid3702)

pLDDT: mean 73.94, std 22.56, range [31.42, 97.25]

Secondary structure (DSSP, 8-state):
-------HHHHHHHHHHHHHHHHHHHHHHHHHHGGGS-------HHHHHHHHHHHHHHHHHTTTTSGGG--SSSTT--SSHHHHHHTT--SHHHHHHHHHH-BTTBPP---